Protein AF-A0A373MNQ9-F1 (afdb_monomer_lite)

Structure (mmCIF, N/CA/C/O backbone):
data_AF-A0A373MNQ9-F1
#
_entry.id   AF-A0A373MNQ9-F1
#
loop_
_atom_site.group_PDB
_atom_site.id
_atom_site.type_symbol
_atom_site.label_atom_id
_atom_site.label_alt_id
_atom_site.label_comp_id
_atom_site.label_asym_id
_atom_site.label_entity_id
_atom_site.label_seq_id
_atom_site.pdbx_PDB_ins_code
_atom_site.Cartn_x
_atom_site.Cartn_y
_atom_site.Cartn_z
_atom_site.occupancy
_atom_site.B_iso_or_equiv
_atom_site.auth_seq_id
_atom_site.auth_comp_id
_atom_site.auth_asym_id
_atom_site.auth_atom_id
_atom_site.pdbx_PDB_model_num
ATOM 1 N N . MET A 1 1 ? -27.298 9.504 14.515 1.00 51.00 1 MET A N 1
ATOM 2 C CA . MET A 1 1 ? -26.199 9.527 15.508 1.00 51.00 1 MET A CA 1
ATOM 3 C C . MET A 1 1 ? -25.068 8.673 14.962 1.00 51.00 1 MET A C 1
ATOM 5 O O . MET A 1 1 ? -25.310 7.504 14.708 1.00 51.00 1 MET A O 1
ATOM 9 N N . ASP A 1 2 ? -23.882 9.244 14.756 1.00 81.75 2 ASP A N 1
ATOM 10 C CA . ASP A 1 2 ? -22.702 8.537 14.234 1.00 81.75 2 ASP A CA 1
ATOM 11 C C . ASP A 1 2 ? -22.192 7.484 15.227 1.00 81.75 2 ASP A C 1
ATOM 13 O O . ASP A 1 2 ? -21.504 7.803 16.202 1.00 81.75 2 ASP A O 1
ATOM 17 N N . ILE A 1 3 ? -22.529 6.222 14.988 1.00 83.62 3 ILE A N 1
ATOM 18 C CA . ILE A 1 3 ? -22.024 5.090 15.775 1.00 83.62 3 ILE A CA 1
ATOM 19 C C . ILE A 1 3 ? -20.502 4.984 15.628 1.00 83.62 3 ILE A C 1
ATOM 21 O O . ILE A 1 3 ? -19.804 4.763 16.614 1.00 83.62 3 ILE A O 1
ATOM 25 N N . GLU A 1 4 ? -19.975 5.287 14.443 1.00 82.31 4 GLU A N 1
ATOM 26 C CA . GLU A 1 4 ? -18.537 5.355 14.172 1.00 82.31 4 GLU A CA 1
ATOM 27 C C . GLU A 1 4 ? -17.818 6.368 15.070 1.00 82.31 4 GLU A C 1
ATOM 29 O O . GLU A 1 4 ? -16.789 6.050 15.664 1.00 82.31 4 GLU A O 1
ATOM 34 N N . LYS A 1 5 ? -18.385 7.570 15.258 1.00 85.06 5 LYS A N 1
ATOM 35 C CA . LYS A 1 5 ? -17.814 8.582 16.166 1.00 85.06 5 LYS A CA 1
ATOM 36 C C . LYS A 1 5 ? -17.811 8.103 17.618 1.00 85.06 5 LYS A C 1
ATOM 38 O O . LYS A 1 5 ? -16.864 8.395 18.347 1.00 85.06 5 LYS A O 1
ATOM 43 N N . LYS A 1 6 ? -18.838 7.358 18.046 1.00 87.75 6 LYS A N 1
ATOM 44 C CA . LYS A 1 6 ? -18.880 6.762 19.393 1.00 87.75 6 LYS A CA 1
ATOM 45 C C . LYS A 1 6 ? -17.797 5.699 19.570 1.00 87.75 6 LYS A C 1
ATOM 47 O O . LYS A 1 6 ? -17.114 5.723 20.588 1.00 87.75 6 LYS A O 1
ATOM 52 N N . ILE A 1 7 ? -17.610 4.821 18.584 1.00 87.88 7 ILE A N 1
ATOM 53 C CA . ILE A 1 7 ? -16.566 3.788 18.622 1.00 87.88 7 ILE A CA 1
ATOM 54 C C . ILE A 1 7 ? -15.176 4.439 18.641 1.00 87.88 7 ILE A C 1
ATOM 56 O O . ILE A 1 7 ? -14.379 4.099 19.508 1.00 87.88 7 ILE A O 1
ATOM 60 N N . ARG A 1 8 ? -14.908 5.448 17.794 1.00 86.25 8 ARG A N 1
ATOM 61 C CA . ARG A 1 8 ? -13.636 6.203 17.819 1.00 86.25 8 ARG A CA 1
ATOM 62 C C . ARG A 1 8 ? -13.361 6.834 19.184 1.00 86.25 8 ARG A C 1
ATOM 64 O O . ARG A 1 8 ? -12.241 6.767 19.676 1.00 86.25 8 ARG A O 1
ATOM 71 N N . LYS A 1 9 ? -14.383 7.416 19.819 1.00 89.38 9 LYS A N 1
ATOM 72 C CA . LYS A 1 9 ? -14.246 8.018 21.152 1.00 89.38 9 LYS A CA 1
ATOM 73 C C . LYS A 1 9 ? -13.926 6.976 22.231 1.00 89.38 9 LYS A C 1
ATOM 75 O O . LYS A 1 9 ? -13.127 7.259 23.114 1.00 89.38 9 LYS A O 1
ATOM 80 N N . LEU A 1 10 ? -14.538 5.791 22.163 1.00 90.19 10 LEU A N 1
ATOM 81 C CA . LEU A 1 10 ? -14.260 4.695 23.098 1.00 90.19 10 LEU A CA 1
ATOM 82 C C . LEU A 1 10 ? -12.860 4.106 22.894 1.00 90.19 10 LEU A C 1
ATOM 84 O O . LEU A 1 10 ? -12.193 3.807 23.878 1.00 90.19 10 LEU A O 1
ATOM 88 N N . LEU A 1 11 ? -12.398 3.995 21.646 1.00 88.38 11 LEU 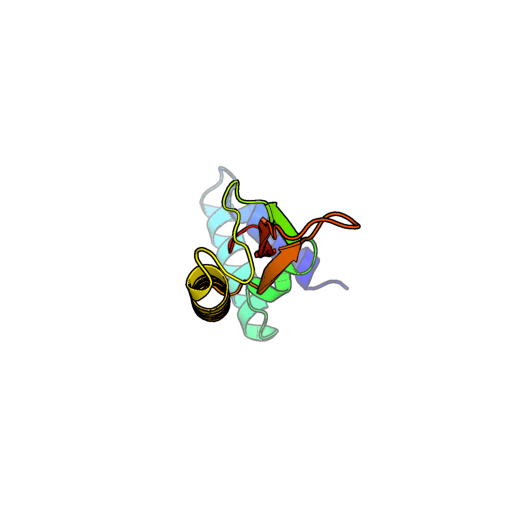A N 1
ATOM 89 C CA . LEU A 1 11 ? -11.028 3.578 21.343 1.00 88.38 11 LEU A CA 1
ATOM 90 C C . LEU A 1 11 ? -10.002 4.582 21.884 1.00 88.38 11 LEU A C 1
ATOM 92 O O . LEU A 1 11 ? -9.078 4.177 22.577 1.00 88.38 11 LEU A O 1
ATOM 96 N N . ALA A 1 12 ? -10.214 5.887 21.697 1.00 88.06 12 ALA A N 1
ATOM 97 C CA . ALA A 1 12 ? -9.336 6.907 22.282 1.00 88.06 12 ALA A CA 1
ATOM 98 C C . ALA A 1 12 ? -9.314 6.867 23.824 1.00 88.06 12 ALA A C 1
ATOM 100 O O . ALA A 1 12 ? -8.280 7.094 24.442 1.00 88.06 12 ALA A O 1
ATOM 101 N N . LEU A 1 13 ? -10.447 6.550 24.465 1.00 90.94 13 LEU A N 1
ATOM 102 C CA . LEU A 1 13 ? -10.516 6.408 25.924 1.00 90.94 13 LEU A CA 1
ATOM 103 C C . LEU A 1 13 ? -9.804 5.139 26.429 1.00 90.94 13 LEU A C 1
ATOM 105 O O . LEU A 1 13 ? -9.350 5.103 27.571 1.00 90.94 13 LEU A O 1
ATOM 109 N N . SER A 1 14 ? -9.669 4.116 25.581 1.00 88.00 14 SER A N 1
ATOM 110 C CA . SER A 1 14 ? -8.945 2.888 25.927 1.00 88.00 14 SER A CA 1
ATOM 111 C C . SER A 1 14 ? -7.429 3.066 26.074 1.00 88.00 14 SER A C 1
ATOM 113 O O . SER A 1 14 ? -6.784 2.220 26.678 1.00 88.00 14 SER A O 1
ATOM 115 N N . GLU A 1 15 ? -6.867 4.178 25.597 1.00 86.69 15 GLU A N 1
ATOM 116 C CA . GLU A 1 15 ? -5.447 4.532 25.767 1.00 86.69 15 GLU A CA 1
ATOM 117 C C . GLU A 1 15 ? -5.198 5.407 27.010 1.00 86.69 15 GLU A C 1
ATOM 119 O O . GLU A 1 15 ? -4.090 5.892 27.238 1.00 86.69 15 GLU A O 1
ATOM 124 N N . SER A 1 16 ? -6.235 5.649 27.818 1.00 85.69 16 SER A N 1
ATOM 125 C CA . SER A 1 16 ? -6.122 6.462 29.028 1.00 85.69 16 SER A CA 1
ATOM 126 C C . SER A 1 16 ? -5.335 5.736 30.138 1.00 85.69 16 SER A C 1
ATOM 128 O O . SER A 1 16 ? -5.355 4.509 30.218 1.00 85.69 16 SER A O 1
ATOM 130 N N . PRO A 1 17 ? -4.659 6.472 31.041 1.00 87.06 17 PRO A N 1
ATOM 131 C CA . PRO A 1 17 ? -3.822 5.894 32.101 1.00 87.06 17 PRO A CA 1
ATOM 132 C C . PRO A 1 17 ? -4.609 5.166 33.207 1.00 87.06 17 PRO A C 1
ATOM 134 O O . PRO A 1 17 ? -4.009 4.622 34.130 1.00 87.06 17 PRO A O 1
ATOM 137 N N . ASN A 1 18 ? -5.943 5.181 33.153 1.00 91.44 18 ASN A N 1
ATOM 138 C CA . ASN A 1 18 ? -6.808 4.510 34.115 1.00 91.44 18 ASN A CA 1
ATOM 139 C C . ASN A 1 18 ? -7.198 3.123 33.587 1.00 91.44 18 ASN A C 1
ATOM 141 O O . ASN A 1 18 ? -8.104 3.005 32.766 1.00 91.44 18 ASN A O 1
ATOM 145 N N . GLU A 1 19 ? -6.542 2.071 34.081 1.00 88.75 19 GLU A N 1
ATOM 146 C CA . GLU A 1 19 ? -6.697 0.695 33.583 1.00 88.75 19 GLU A CA 1
ATOM 147 C C . GLU A 1 19 ? -8.155 0.205 33.566 1.00 88.75 19 GLU A C 1
ATOM 149 O O . GLU A 1 19 ? -8.604 -0.389 32.583 1.00 88.75 19 GLU A O 1
ATOM 154 N N . PHE A 1 20 ? -8.925 0.493 34.621 1.00 89.25 20 PHE A N 1
ATOM 155 C CA . PHE A 1 20 ? -10.320 0.053 34.733 1.00 89.25 20 PHE A CA 1
ATOM 156 C C . PHE A 1 20 ? -11.222 0.715 33.690 1.00 89.25 20 PHE A C 1
ATOM 158 O O . PHE A 1 20 ? -12.076 0.069 33.079 1.00 89.25 20 PHE A O 1
ATOM 165 N N . GLU A 1 21 ? -11.030 2.013 33.475 1.00 88.06 21 GLU A N 1
ATOM 166 C CA . GLU A 1 21 ? -11.790 2.786 32.497 1.00 88.06 21 GLU A CA 1
ATOM 167 C C . GLU A 1 21 ? -11.373 2.428 31.071 1.00 88.06 21 GLU A C 1
ATOM 169 O O . GLU A 1 21 ? -12.231 2.220 30.210 1.00 88.06 21 GLU A O 1
ATOM 174 N N . ALA A 1 22 ? -10.070 2.257 30.846 1.00 92.31 22 ALA A N 1
ATOM 175 C CA . ALA A 1 22 ? -9.507 1.837 29.577 1.00 92.31 22 ALA A CA 1
ATOM 176 C C . ALA A 1 22 ? -10.051 0.468 29.134 1.00 92.31 22 ALA A C 1
ATOM 178 O O . ALA A 1 22 ? -10.531 0.313 28.006 1.00 92.31 22 ALA A O 1
ATOM 179 N N . GLN A 1 23 ? -10.061 -0.516 30.040 1.00 91.44 23 GLN A N 1
ATOM 180 C CA . GLN A 1 23 ? -10.567 -1.859 29.763 1.00 91.44 23 GLN A CA 1
ATOM 181 C C . GLN A 1 23 ? -12.081 -1.863 29.504 1.00 91.44 23 GLN A C 1
ATOM 183 O O . GLN A 1 23 ? -12.552 -2.520 28.568 1.00 91.44 23 GLN A O 1
ATOM 188 N N . ALA A 1 24 ? -12.853 -1.104 30.290 1.00 92.88 24 ALA A N 1
ATOM 189 C CA . ALA A 1 24 ? -14.295 -0.976 30.099 1.00 92.88 24 ALA A CA 1
ATOM 190 C C . ALA A 1 24 ? -14.640 -0.305 28.758 1.00 92.88 24 ALA A C 1
ATOM 192 O O . ALA A 1 24 ? -15.547 -0.753 28.047 1.00 92.88 24 ALA A O 1
ATOM 193 N N . ALA A 1 25 ? -13.897 0.740 28.381 1.00 92.75 25 ALA A N 1
ATOM 194 C CA . ALA A 1 25 ? -14.059 1.430 27.107 1.00 92.75 25 ALA A CA 1
ATOM 195 C C . ALA A 1 25 ? -13.753 0.506 25.919 1.00 92.75 25 ALA A C 1
ATOM 197 O O . ALA A 1 25 ? -14.545 0.432 24.974 1.00 92.75 25 ALA A O 1
ATOM 198 N N . LEU A 1 26 ? -12.661 -0.259 26.002 1.00 91.88 26 LEU A N 1
ATOM 199 C CA . LEU A 1 26 ? -12.240 -1.215 24.978 1.00 91.88 26 LEU A CA 1
ATOM 200 C C . LEU A 1 26 ? -13.265 -2.341 24.774 1.00 91.88 26 LEU A C 1
ATOM 202 O O . LEU A 1 26 ? -13.622 -2.664 23.638 1.00 91.88 26 LEU A O 1
ATOM 206 N N . LEU A 1 27 ? -13.785 -2.917 25.863 1.00 93.94 27 LEU A N 1
ATOM 207 C CA . LEU A 1 27 ? -14.810 -3.962 25.795 1.00 93.94 27 LEU A CA 1
ATOM 208 C C . LEU A 1 27 ? -16.082 -3.445 25.113 1.00 93.94 27 LEU A C 1
ATOM 210 O O . LEU A 1 27 ? -16.632 -4.102 24.227 1.00 93.94 27 LEU A O 1
ATOM 214 N N . LYS A 1 28 ? -16.517 -2.238 25.484 1.00 92.50 28 LYS A N 1
ATOM 215 C CA . LYS A 1 28 ? -17.710 -1.608 24.917 1.00 92.50 28 LYS A CA 1
ATOM 216 C C . LYS A 1 28 ? -17.533 -1.245 23.444 1.00 92.50 28 LYS A C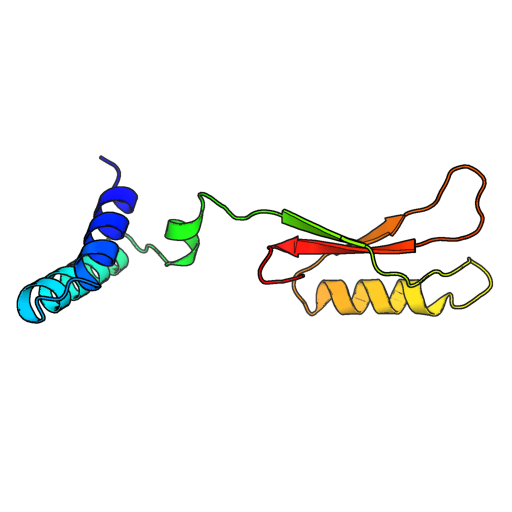 1
ATOM 218 O O . LYS A 1 28 ? -18.467 -1.406 22.661 1.00 92.50 28 LYS A O 1
ATOM 223 N N . ALA A 1 29 ? -16.340 -0.798 23.047 1.00 91.00 29 ALA A N 1
ATOM 224 C CA . ALA A 1 29 ? -16.013 -0.560 21.645 1.00 91.00 29 ALA A CA 1
ATOM 225 C C . ALA A 1 29 ? -16.138 -1.853 20.824 1.00 91.00 29 ALA A C 1
ATOM 227 O O . ALA A 1 29 ? -16.792 -1.848 19.784 1.00 91.00 29 ALA A O 1
ATOM 228 N N . ARG A 1 30 ? -15.585 -2.972 21.316 1.00 89.88 30 ARG A N 1
ATOM 229 C CA . ARG A 1 30 ? -15.670 -4.283 20.647 1.00 89.88 30 ARG A CA 1
ATOM 230 C C . ARG A 1 30 ? -17.099 -4.807 20.539 1.00 89.88 30 ARG A C 1
ATOM 232 O O . ARG A 1 30 ? -17.473 -5.306 19.482 1.00 89.88 30 ARG A O 1
ATOM 239 N N . GLN A 1 31 ? -17.903 -4.659 21.593 1.00 92.44 31 GLN A N 1
ATOM 240 C CA . GLN A 1 31 ? -19.327 -5.015 21.558 1.00 92.44 31 GLN A CA 1
ATOM 241 C C . GLN A 1 31 ? -20.065 -4.249 20.455 1.00 92.44 31 GLN A C 1
ATOM 243 O O . GLN A 1 31 ? -20.717 -4.860 19.613 1.00 92.44 31 GLN A O 1
ATOM 248 N N . LEU A 1 32 ? -19.884 -2.926 20.393 1.00 90.19 32 LEU A N 1
ATOM 249 C CA . LEU A 1 32 ? -20.500 -2.097 19.355 1.00 90.19 32 LEU A CA 1
ATOM 250 C C . LEU A 1 32 ? -19.986 -2.444 17.949 1.00 90.19 32 LEU A C 1
ATOM 252 O O . LEU A 1 32 ? -20.765 -2.460 17.001 1.00 90.19 32 LEU A O 1
ATOM 256 N N . MET A 1 33 ? -18.701 -2.763 17.785 1.00 88.12 33 MET A N 1
ATOM 257 C CA . MET A 1 33 ? -18.183 -3.231 16.493 1.00 88.12 33 MET A CA 1
ATOM 258 C C . MET A 1 33 ? -18.868 -4.528 16.036 1.00 88.12 33 MET A C 1
ATOM 260 O O . MET A 1 33 ? -19.238 -4.641 14.867 1.00 88.12 33 MET A O 1
ATOM 264 N N . ALA A 1 34 ? -19.092 -5.475 16.954 1.00 89.19 34 ALA A N 1
ATOM 265 C CA . ALA A 1 34 ? -19.756 -6.744 16.660 1.00 89.19 34 ALA A CA 1
ATOM 266 C C . ALA A 1 34 ? -21.250 -6.572 16.334 1.00 89.19 34 ALA A C 1
ATOM 268 O O . ALA A 1 34 ? -21.720 -7.108 15.330 1.00 89.19 34 ALA A O 1
ATOM 269 N N . GLU A 1 35 ? -21.983 -5.788 17.132 1.00 90.31 35 GLU A N 1
ATOM 270 C CA . GLU A 1 35 ? -23.415 -5.513 16.926 1.00 90.31 35 GLU A CA 1
ATOM 271 C C . GLU A 1 35 ? -23.687 -4.877 15.558 1.00 90.31 35 GLU A C 1
ATOM 273 O O . GLU A 1 35 ? -24.604 -5.284 14.843 1.00 90.31 35 GLU A O 1
ATOM 278 N N . TYR A 1 36 ? -22.858 -3.907 15.167 1.00 86.50 36 TYR A N 1
ATOM 279 C CA . TYR A 1 36 ? -23.033 -3.154 13.925 1.00 86.50 36 TYR A CA 1
ATOM 280 C C . TYR A 1 36 ? -22.244 -3.726 12.738 1.00 86.50 36 TYR A C 1
ATOM 282 O O . TYR A 1 36 ? -22.260 -3.131 11.660 1.00 86.50 36 TYR A O 1
ATOM 290 N N . LYS A 1 37 ? -21.578 -4.881 12.903 1.00 83.62 37 LYS A N 1
ATOM 291 C CA . LYS A 1 37 ? -20.732 -5.525 11.876 1.00 83.62 37 LYS A CA 1
ATOM 292 C C . LYS A 1 37 ? -19.734 -4.540 11.246 1.00 83.62 37 LYS A C 1
ATOM 294 O O . LYS A 1 37 ? -19.541 -4.509 10.026 1.00 83.62 37 LYS A O 1
ATOM 299 N N . LEU A 1 38 ? -19.142 -3.695 12.086 1.00 80.19 38 LEU A N 1
ATOM 300 C CA . LEU A 1 38 ? -18.153 -2.701 11.687 1.00 80.19 38 LEU A CA 1
ATOM 301 C C . LEU A 1 38 ? -16.757 -3.302 11.822 1.00 80.19 38 LEU A C 1
ATOM 303 O O . LEU A 1 38 ? -16.386 -3.822 12.871 1.00 80.19 38 LEU A O 1
ATOM 307 N N . THR A 1 39 ? -15.984 -3.213 10.746 1.00 73.19 39 THR A N 1
ATOM 308 C CA . THR A 1 39 ? -14.565 -3.577 10.727 1.00 73.19 39 THR A CA 1
ATOM 309 C C . THR A 1 39 ? -13.730 -2.317 10.936 1.00 73.19 39 THR A C 1
ATOM 311 O O . THR A 1 39 ? -14.134 -1.239 10.497 1.00 73.19 39 THR A O 1
ATOM 314 N N . GLU A 1 40 ? -12.548 -2.441 11.541 1.00 67.44 40 GLU A N 1
ATOM 315 C CA . GLU A 1 40 ? -11.599 -1.329 11.731 1.00 67.44 40 GLU A CA 1
ATOM 316 C C . GLU A 1 40 ? -11.330 -0.562 10.421 1.00 67.44 40 GLU A C 1
ATOM 318 O O . GLU A 1 40 ? -11.296 0.668 10.409 1.00 67.44 40 GLU A O 1
ATOM 323 N N . ALA A 1 41 ? -11.297 -1.276 9.289 1.00 62.84 41 ALA A N 1
ATOM 324 C CA . ALA A 1 41 ? -11.166 -0.705 7.948 1.00 62.84 41 ALA A CA 1
ATOM 325 C C . ALA A 1 41 ? -12.263 0.315 7.576 1.00 62.84 41 ALA A C 1
ATOM 327 O O . ALA A 1 41 ? -11.977 1.275 6.861 1.00 62.84 41 ALA A O 1
ATOM 328 N N . LYS A 1 42 ? -13.499 0.131 8.064 1.00 63.69 42 LYS A N 1
ATOM 329 C CA . LYS A 1 42 ? -14.607 1.085 7.868 1.00 63.69 42 LYS A CA 1
ATOM 330 C C . LYS A 1 42 ? -14.470 2.294 8.787 1.00 63.69 42 LYS A C 1
ATOM 332 O O . LYS A 1 42 ? -14.762 3.417 8.398 1.00 63.69 42 LYS A O 1
ATOM 337 N N . LEU A 1 43 ? -13.942 2.093 9.997 1.00 62.56 43 LEU A N 1
ATOM 338 C CA . LEU A 1 43 ? -13.673 3.192 10.925 1.00 62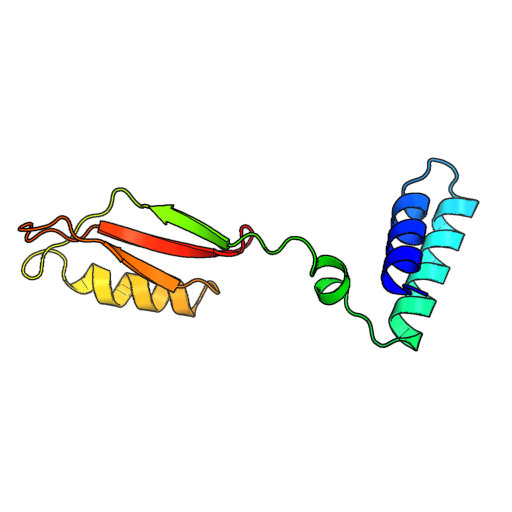.56 43 LEU A CA 1
ATOM 339 C C . LEU A 1 43 ? -12.618 4.170 10.378 1.00 62.56 43 LEU A C 1
ATOM 341 O O . LEU A 1 43 ? -12.676 5.358 10.707 1.00 62.56 43 LEU A O 1
ATOM 345 N N . HIS A 1 44 ? -11.704 3.679 9.536 1.00 60.09 44 HIS A N 1
ATOM 346 C CA . HIS A 1 44 ? -10.643 4.433 8.862 1.00 60.09 44 HIS A CA 1
ATOM 347 C C . HIS A 1 44 ? -11.045 5.076 7.518 1.00 60.09 44 HIS A C 1
ATOM 349 O O . HIS A 1 44 ? -10.201 5.697 6.870 1.00 60.09 44 HIS A O 1
ATOM 355 N N . GLU A 1 45 ? -12.319 5.022 7.105 1.00 54.62 45 GLU A N 1
ATOM 356 C CA . GLU A 1 45 ? -12.786 5.562 5.809 1.00 54.62 45 GLU A CA 1
ATOM 357 C C . GLU A 1 45 ? -12.527 7.068 5.595 1.00 54.62 45 GLU A C 1
ATOM 359 O O . GLU A 1 45 ? -12.623 7.560 4.475 1.00 54.62 45 GLU A O 1
ATOM 364 N N . GLY A 1 46 ? -12.128 7.811 6.631 1.00 53.84 46 GLY A N 1
ATOM 365 C CA . GLY A 1 46 ? -11.871 9.248 6.535 1.00 53.84 46 GLY A CA 1
ATOM 366 C C . GLY A 1 46 ? -10.526 9.672 5.930 1.00 53.84 46 GLY A C 1
ATOM 367 O O . GLY A 1 46 ? -10.360 10.864 5.690 1.00 53.84 46 GLY A O 1
ATOM 368 N N . ASN A 1 47 ? -9.544 8.782 5.728 1.00 54.81 47 ASN A N 1
ATOM 369 C CA . ASN A 1 47 ? -8.202 9.230 5.312 1.00 54.81 47 ASN A CA 1
ATOM 370 C C . ASN A 1 47 ? -7.378 8.181 4.550 1.00 54.81 47 ASN A C 1
ATOM 372 O O . ASN A 1 47 ? -6.170 8.071 4.747 1.00 54.81 47 ASN A O 1
ATOM 376 N N . LYS A 1 48 ? -8.004 7.417 3.650 1.00 62.47 48 LYS A N 1
ATOM 377 C CA . LYS A 1 48 ? -7.259 6.618 2.666 1.00 62.47 48 LYS A CA 1
ATOM 378 C C . LYS A 1 48 ? -6.594 7.555 1.655 1.00 62.47 48 LYS A C 1
ATOM 380 O O . LYS A 1 48 ? -7.120 7.801 0.572 1.00 62.47 48 LYS A O 1
ATOM 385 N N . LYS A 1 49 ? -5.473 8.159 2.055 1.00 69.19 49 LYS A N 1
ATOM 386 C CA . LYS A 1 49 ? -4.677 9.029 1.196 1.00 69.19 49 LYS A CA 1
ATOM 387 C C . LYS A 1 49 ? -3.982 8.157 0.166 1.00 69.19 49 LYS A C 1
ATOM 389 O O . LYS A 1 49 ? -3.158 7.312 0.503 1.00 69.19 49 LYS A O 1
ATOM 394 N N . VAL A 1 50 ? -4.346 8.370 -1.090 1.00 78.06 50 VAL A N 1
ATOM 395 C CA . VAL A 1 50 ? -3.636 7.777 -2.215 1.00 78.06 50 VAL A CA 1
ATOM 396 C C . VAL A 1 50 ? -2.336 8.550 -2.400 1.00 78.06 50 VAL A C 1
ATOM 398 O O . VAL A 1 50 ? -2.353 9.778 -2.524 1.00 78.06 50 VAL A O 1
ATOM 401 N N . LYS A 1 51 ? -1.214 7.837 -2.403 1.00 83.56 51 LYS A N 1
ATOM 402 C CA . LYS A 1 51 ? 0.119 8.391 -2.615 1.00 83.56 51 LYS A CA 1
ATOM 403 C C . LYS A 1 51 ? 0.664 7.904 -3.950 1.00 83.56 51 LYS A C 1
ATOM 405 O O . LYS A 1 51 ? 0.507 6.744 -4.319 1.00 83.56 51 LYS A O 1
ATOM 410 N N . THR A 1 52 ? 1.324 8.812 -4.658 1.00 84.88 52 THR A N 1
ATOM 411 C CA . THR A 1 52 ? 2.069 8.509 -5.881 1.00 84.88 52 THR A CA 1
ATOM 412 C C . THR A 1 52 ? 3.553 8.553 -5.557 1.00 84.88 52 THR A C 1
ATOM 414 O O . THR A 1 52 ? 4.075 9.620 -5.226 1.00 84.88 52 THR A O 1
ATOM 417 N N . ILE A 1 53 ? 4.247 7.425 -5.684 1.00 85.56 53 ILE A N 1
ATOM 418 C CA . ILE A 1 53 ? 5.705 7.364 -5.583 1.00 85.56 53 ILE A CA 1
ATOM 419 C C . ILE A 1 53 ? 6.292 7.270 -6.985 1.00 85.56 53 ILE A C 1
ATOM 421 O O . ILE A 1 53 ? 5.961 6.378 -7.764 1.00 85.56 53 ILE A O 1
ATOM 425 N N . LYS A 1 54 ? 7.183 8.209 -7.309 1.00 85.31 54 LYS A N 1
ATOM 426 C CA . LYS A 1 54 ? 7.955 8.188 -8.552 1.00 85.31 54 LYS A CA 1
ATOM 427 C C . LYS A 1 54 ? 9.302 7.545 -8.278 1.00 85.31 54 LYS A C 1
ATOM 429 O O . LYS A 1 54 ? 10.050 8.023 -7.427 1.00 85.31 54 LYS A O 1
ATOM 434 N N . THR A 1 55 ? 9.618 6.480 -8.999 1.00 83.94 55 THR A N 1
ATOM 435 C CA . THR A 1 55 ? 10.923 5.832 -8.904 1.00 83.94 55 THR A CA 1
ATOM 436 C C . THR A 1 55 ? 11.914 6.521 -9.848 1.00 83.94 55 THR A C 1
ATOM 438 O O . THR A 1 55 ? 11.538 7.084 -10.874 1.00 83.94 55 THR A O 1
ATOM 441 N N . SER A 1 56 ? 13.210 6.457 -9.538 1.00 85.19 56 SER A N 1
ATOM 442 C CA . SER A 1 56 ? 14.290 6.920 -10.427 1.00 85.19 56 SER A CA 1
ATOM 443 C C . SER A 1 56 ? 14.547 5.985 -11.620 1.00 85.19 56 SER A C 1
ATOM 445 O O . SER A 1 56 ? 15.415 6.254 -12.452 1.00 85.19 56 SER A O 1
ATOM 447 N N . ILE A 1 57 ? 13.801 4.880 -11.715 1.00 85.81 57 ILE A N 1
ATOM 448 C CA . ILE A 1 57 ? 13.933 3.885 -12.777 1.00 85.81 57 ILE A CA 1
ATOM 449 C C . ILE A 1 57 ? 13.296 4.422 -14.056 1.00 85.81 57 ILE A C 1
ATOM 451 O O . ILE A 1 57 ? 12.131 4.829 -14.080 1.00 85.81 57 ILE A O 1
ATOM 455 N N . SER A 1 58 ? 14.065 4.360 -15.141 1.00 86.19 58 SER A N 1
ATOM 456 C CA . SER A 1 58 ? 13.600 4.716 -16.473 1.00 86.19 58 SER A CA 1
ATOM 457 C C . SER A 1 58 ? 13.808 3.579 -17.470 1.00 86.19 58 SER A C 1
ATOM 459 O O . SER A 1 58 ? 14.744 2.786 -17.359 1.00 86.19 58 SER A O 1
ATOM 461 N N . CYS A 1 59 ? 12.914 3.484 -18.450 1.00 85.06 59 CYS A N 1
ATOM 462 C CA . CYS A 1 59 ? 12.986 2.502 -19.527 1.00 85.06 59 CYS A CA 1
ATOM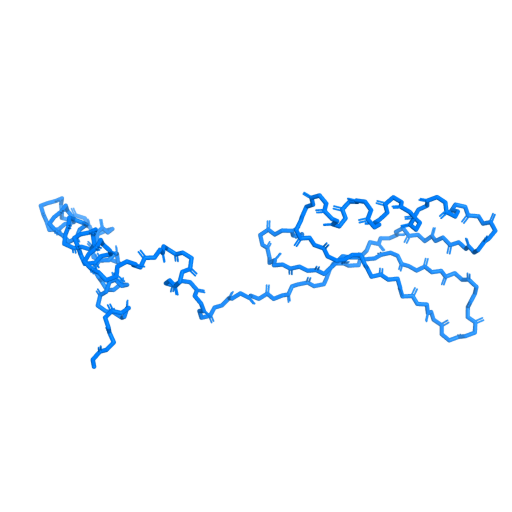 463 C C . CYS A 1 59 ? 12.614 3.137 -20.869 1.00 85.06 59 CYS A C 1
ATOM 465 O O . CYS A 1 59 ? 11.989 4.195 -20.934 1.00 85.06 59 CYS A O 1
ATOM 467 N N . THR A 1 60 ? 13.003 2.502 -21.969 1.00 85.56 60 THR A N 1
ATOM 468 C CA . THR A 1 60 ? 12.552 2.885 -23.312 1.00 85.56 60 THR A CA 1
ATOM 469 C C . THR A 1 60 ? 11.865 1.691 -23.965 1.00 85.56 60 THR A C 1
ATOM 471 O O . THR A 1 60 ? 11.957 0.563 -23.490 1.00 85.56 60 THR A O 1
ATOM 474 N N . LYS A 1 61 ? 11.198 1.899 -25.104 1.00 79.75 61 LYS A N 1
ATOM 475 C CA . LYS A 1 61 ? 10.614 0.776 -25.861 1.00 79.75 61 LYS A CA 1
ATOM 476 C C . LYS A 1 61 ? 11.654 -0.246 -26.342 1.00 79.75 61 LYS A C 1
ATOM 478 O O . LYS A 1 61 ? 11.281 -1.369 -26.648 1.00 79.75 61 LYS A O 1
ATOM 483 N N . GLN A 1 62 ? 12.924 0.150 -26.447 1.00 80.75 62 GLN A N 1
ATOM 484 C CA . GLN A 1 62 ? 14.010 -0.710 -26.928 1.00 80.75 62 GLN A CA 1
ATOM 485 C C . GLN A 1 62 ? 14.924 -1.208 -25.803 1.00 80.75 62 GLN A C 1
ATOM 487 O O . GLN A 1 62 ? 15.575 -2.234 -25.956 1.00 80.75 62 GLN A O 1
ATOM 492 N N . THR A 1 63 ? 14.977 -0.506 -24.671 1.00 80.69 63 THR A N 1
ATOM 493 C CA . THR A 1 63 ? 15.887 -0.801 -23.562 1.00 80.69 63 THR A CA 1
ATOM 494 C C . THR A 1 63 ? 15.087 -1.052 -22.298 1.00 80.69 63 THR A C 1
ATOM 496 O O . THR A 1 63 ? 14.281 -0.215 -21.893 1.00 80.69 63 THR A O 1
ATOM 499 N N . ASN A 1 64 ? 15.356 -2.184 -21.646 1.00 83.75 64 ASN A N 1
ATOM 500 C CA . ASN A 1 64 ? 14.699 -2.589 -20.405 1.00 83.75 64 ASN A CA 1
ATOM 501 C C . ASN A 1 64 ? 13.166 -2.661 -20.514 1.00 83.75 64 ASN A C 1
ATOM 503 O O . ASN A 1 64 ? 12.450 -2.287 -19.591 1.00 83.75 64 ASN A O 1
ATOM 507 N N . PHE A 1 65 ? 12.657 -3.168 -21.642 1.00 85.50 65 PHE A N 1
ATOM 508 C CA . PHE A 1 65 ? 11.219 -3.349 -21.866 1.00 85.50 65 PHE A CA 1
ATOM 509 C C . PHE A 1 65 ? 10.550 -4.216 -20.783 1.00 85.50 65 PHE A C 1
ATOM 511 O O . PHE A 1 65 ? 9.416 -3.947 -20.397 1.00 85.50 65 PHE A O 1
ATOM 518 N N . TRP A 1 66 ? 11.280 -5.194 -20.230 1.00 89.44 66 TRP A N 1
ATOM 519 C CA . TRP A 1 66 ? 10.824 -6.057 -19.132 1.00 89.44 66 TRP A CA 1
ATOM 520 C C . TRP A 1 66 ? 10.380 -5.282 -17.883 1.00 89.44 66 TRP A C 1
ATOM 522 O O . TRP A 1 66 ? 9.574 -5.793 -17.110 1.00 89.44 66 TRP A O 1
ATOM 532 N N . ILE A 1 67 ? 10.853 -4.044 -17.699 1.00 90.69 67 ILE A N 1
ATOM 533 C CA . ILE A 1 67 ? 10.475 -3.188 -16.570 1.00 90.69 67 ILE A CA 1
ATOM 534 C C . ILE A 1 67 ? 8.978 -2.858 -16.601 1.00 90.69 67 ILE A C 1
ATOM 536 O O . ILE A 1 67 ? 8.364 -2.787 -15.539 1.00 90.69 67 ILE A O 1
ATOM 540 N N . PHE A 1 68 ? 8.363 -2.723 -17.783 1.00 87.44 68 PHE A N 1
ATOM 541 C CA . PHE A 1 68 ? 6.912 -2.539 -17.886 1.00 87.44 68 PHE A CA 1
ATOM 542 C C . PHE A 1 68 ? 6.176 -3.721 -17.266 1.00 87.44 68 PHE A C 1
ATOM 544 O O . PHE A 1 68 ? 5.414 -3.544 -16.319 1.00 87.44 68 PHE A O 1
ATOM 551 N N . THR A 1 69 ? 6.466 -4.927 -17.754 1.00 90.62 69 THR A N 1
ATOM 552 C CA . THR A 1 69 ? 5.835 -6.158 -17.276 1.00 90.62 69 THR A CA 1
ATOM 553 C C . THR A 1 69 ? 6.094 -6.374 -15.790 1.00 90.62 69 THR A C 1
ATOM 555 O O . THR A 1 69 ? 5.159 -6.661 -15.051 1.00 90.62 69 THR A O 1
ATOM 558 N N . LEU A 1 70 ? 7.330 -6.170 -15.327 1.00 92.19 70 LEU A N 1
ATOM 559 C CA . LEU A 1 70 ? 7.655 -6.321 -13.912 1.00 92.19 70 LEU A CA 1
ATOM 560 C C . LEU A 1 70 ? 6.887 -5.323 -13.042 1.00 92.19 70 LEU A C 1
ATOM 562 O O . LEU A 1 70 ? 6.345 -5.714 -12.016 1.00 92.19 70 LEU A O 1
ATOM 566 N N . SER A 1 71 ? 6.820 -4.050 -13.443 1.00 91.06 71 SER A N 1
ATOM 567 C CA . SER A 1 71 ? 6.099 -3.039 -12.665 1.00 91.06 71 SER A CA 1
ATOM 568 C C . SER A 1 71 ? 4.619 -3.390 -12.517 1.00 91.06 71 SER A C 1
ATOM 570 O O . SER A 1 71 ? 4.080 -3.271 -11.423 1.00 91.06 71 SER A O 1
ATOM 572 N N . THR A 1 72 ? 3.983 -3.907 -13.574 1.00 89.94 72 THR A N 1
ATOM 573 C CA . THR A 1 72 ? 2.595 -4.377 -13.517 1.00 89.94 72 THR A CA 1
ATOM 574 C C . THR A 1 72 ? 2.435 -5.532 -12.533 1.00 89.94 72 THR A C 1
ATOM 576 O O . THR A 1 72 ? 1.568 -5.462 -11.668 1.00 89.94 72 THR A O 1
ATOM 579 N N . VAL A 1 73 ? 3.313 -6.540 -12.596 1.00 93.69 73 VAL A N 1
ATOM 580 C CA . VAL A 1 73 ? 3.278 -7.690 -11.676 1.00 93.69 73 VAL A CA 1
ATOM 581 C C . VAL A 1 73 ? 3.487 -7.250 -10.226 1.00 93.69 73 VAL A C 1
ATOM 583 O O . VAL A 1 73 ? 2.796 -7.733 -9.335 1.00 93.69 73 VAL A O 1
ATOM 586 N N . ILE A 1 74 ? 4.410 -6.320 -9.966 1.00 90.94 74 ILE A N 1
ATOM 587 C CA . ILE A 1 74 ? 4.617 -5.774 -8.616 1.00 90.94 74 ILE A CA 1
ATOM 588 C C . ILE A 1 74 ? 3.347 -5.071 -8.134 1.00 90.94 74 ILE A C 1
ATOM 590 O O . ILE A 1 74 ? 2.900 -5.343 -7.025 1.00 90.94 74 ILE A O 1
ATOM 594 N N . GLY A 1 75 ? 2.736 -4.232 -8.975 1.00 89.00 75 GLY A N 1
ATOM 595 C CA . GLY A 1 75 ? 1.495 -3.542 -8.629 1.00 89.00 75 GLY A CA 1
ATOM 596 C C . GLY A 1 75 ? 0.391 -4.507 -8.191 1.00 89.00 75 GLY A C 1
ATOM 597 O O . GLY A 1 75 ? -0.154 -4.391 -7.095 1.00 89.00 75 GLY A O 1
ATOM 598 N N . GLU A 1 76 ? 0.130 -5.523 -9.012 1.00 88.50 76 GLU A N 1
ATOM 599 C CA . GLU A 1 76 ? -0.910 -6.522 -8.748 1.00 88.50 76 GLU A CA 1
ATOM 600 C C . GLU A 1 76 ? -0.688 -7.303 -7.443 1.00 88.50 76 GLU A C 1
ATOM 602 O O . GLU A 1 76 ? -1.654 -7.627 -6.756 1.00 88.50 76 GLU A O 1
ATOM 607 N N . ASN A 1 77 ? 0.567 -7.588 -7.080 1.00 90.12 77 ASN A N 1
ATOM 608 C CA . ASN A 1 77 ? 0.887 -8.350 -5.868 1.00 90.12 77 ASN A CA 1
ATOM 609 C C . ASN A 1 77 ? 0.903 -7.501 -4.587 1.00 90.12 77 ASN A C 1
ATOM 611 O O . ASN A 1 77 ? 0.690 -8.045 -3.506 1.00 90.12 77 ASN A O 1
ATOM 615 N N . TYR A 1 78 ? 1.156 -6.195 -4.692 1.00 86.88 78 TYR A N 1
ATOM 616 C CA . TYR A 1 78 ? 1.331 -5.288 -3.549 1.00 86.88 78 TYR A CA 1
ATOM 617 C C . TYR A 1 78 ? 0.208 -4.246 -3.438 1.00 86.88 78 TYR A C 1
ATOM 619 O O . TYR A 1 78 ? 0.436 -3.147 -2.948 1.00 86.88 78 TYR A O 1
ATOM 627 N N . CYS A 1 79 ? -1.004 -4.569 -3.909 1.00 84.06 79 CYS A N 1
ATOM 628 C CA . CYS A 1 79 ? -2.190 -3.703 -3.803 1.00 84.06 79 CYS A CA 1
ATOM 629 C C . CYS A 1 79 ? -1.995 -2.273 -4.356 1.00 84.06 79 CYS A C 1
ATOM 631 O O . CYS A 1 79 ? -2.709 -1.347 -3.969 1.00 84.06 79 CYS A O 1
ATOM 633 N N . CYS A 1 80 ? -1.066 -2.084 -5.296 1.00 87.06 80 CYS A N 1
ATOM 634 C CA . CYS A 1 80 ? -0.765 -0.790 -5.899 1.00 87.06 80 CYS A CA 1
ATOM 635 C C . CYS A 1 80 ? -0.865 -0.841 -7.430 1.00 87.06 80 CYS A C 1
ATOM 637 O O . CYS A 1 80 ? -0.936 -1.887 -8.066 1.00 87.06 80 CYS A O 1
ATOM 639 N N . GLN A 1 81 ? -0.919 0.320 -8.068 1.00 89.44 81 GLN A N 1
ATOM 640 C CA . GLN A 1 81 ? -1.024 0.453 -9.511 1.00 89.44 81 GLN A CA 1
ATOM 641 C C . GLN A 1 81 ? 0.273 1.021 -10.070 1.00 89.44 81 GLN A C 1
ATOM 643 O O . GLN A 1 81 ? 0.695 2.119 -9.707 1.00 89.44 81 GLN A O 1
ATOM 648 N N . ALA A 1 82 ? 0.893 0.287 -10.991 1.00 90.56 82 ALA A N 1
ATOM 649 C CA . ALA A 1 82 ? 2.033 0.793 -11.738 1.00 90.56 82 ALA A CA 1
ATOM 650 C C . ALA A 1 82 ? 1.601 1.940 -12.660 1.00 90.56 82 ALA A C 1
ATOM 652 O O . ALA A 1 82 ? 0.628 1.831 -13.410 1.00 90.56 82 ALA A O 1
ATOM 653 N N . VAL A 1 83 ? 2.353 3.034 -12.620 1.00 89.81 83 VAL A N 1
ATOM 654 C CA . VAL A 1 83 ? 2.164 4.213 -13.460 1.00 89.81 83 VAL A CA 1
ATOM 655 C C . VAL A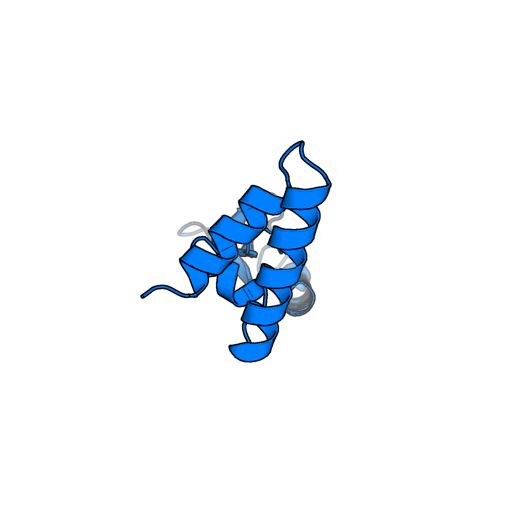 1 83 ? 3.404 4.412 -14.311 1.00 89.81 83 VAL A C 1
ATOM 657 O O . VAL A 1 83 ? 4.536 4.349 -13.833 1.00 89.81 83 VAL A O 1
ATOM 660 N N . HIS A 1 84 ? 3.186 4.686 -15.593 1.00 89.06 84 HIS A N 1
ATOM 661 C CA . HIS A 1 84 ? 4.252 4.937 -16.552 1.00 89.06 84 HIS A CA 1
ATOM 662 C C . HIS A 1 84 ? 4.125 6.357 -17.081 1.00 89.06 84 HIS A C 1
ATOM 664 O O . HIS A 1 84 ? 3.243 6.665 -17.883 1.00 89.06 84 HIS A O 1
ATOM 670 N N . GLU A 1 85 ? 5.014 7.238 -16.639 1.00 88.56 85 GLU A N 1
ATOM 671 C CA . GLU A 1 85 ? 5.029 8.631 -17.074 1.00 88.56 85 GLU A CA 1
ATOM 672 C C . GLU A 1 85 ? 6.025 8.837 -18.212 1.00 88.56 85 GLU A C 1
ATOM 674 O O . GLU A 1 85 ? 7.109 8.261 -18.238 1.00 88.56 85 GLU A O 1
ATOM 679 N N . ARG A 1 86 ? 5.683 9.706 -19.164 1.00 88.94 86 ARG A N 1
ATOM 680 C CA . ARG A 1 86 ? 6.569 10.059 -20.274 1.00 88.94 86 ARG A CA 1
ATOM 681 C C . ARG A 1 86 ? 6.495 11.550 -20.544 1.00 88.94 86 ARG A C 1
ATOM 683 O O . ARG A 1 86 ? 5.417 12.081 -20.803 1.00 88.94 86 ARG A O 1
ATOM 690 N N . ALA A 1 87 ? 7.649 12.208 -20.563 1.00 85.94 87 ALA A N 1
ATOM 691 C CA . ALA A 1 87 ? 7.733 13.602 -20.977 1.00 85.94 87 ALA A CA 1
ATOM 692 C C . ALA A 1 87 ? 7.346 13.759 -22.458 1.00 85.94 87 ALA A C 1
ATOM 694 O O . ALA A 1 87 ? 7.620 12.891 -23.296 1.00 85.94 87 ALA A O 1
ATOM 695 N N . LYS A 1 88 ? 6.722 14.890 -22.800 1.00 85.81 88 LYS A N 1
ATOM 696 C CA . LYS A 1 88 ? 6.338 15.198 -24.181 1.00 85.81 88 LYS A CA 1
ATOM 697 C C . LYS A 1 88 ? 7.576 15.126 -25.087 1.00 85.81 88 LYS A C 1
ATOM 699 O O . LYS A 1 88 ? 8.617 15.682 -24.767 1.00 85.81 88 LYS A O 1
ATOM 704 N N . HIS A 1 89 ? 7.449 14.396 -26.195 1.00 86.25 89 HIS A N 1
ATOM 705 C CA . HIS A 1 89 ? 8.514 14.145 -27.183 1.00 86.25 89 HIS A CA 1
ATOM 706 C C . HIS A 1 89 ? 9.708 13.301 -26.694 1.00 86.25 89 HIS A C 1
ATOM 708 O O . HIS A 1 89 ? 10.640 13.074 -27.460 1.00 86.25 89 HIS A O 1
ATOM 714 N N . SER A 1 90 ? 9.656 12.743 -25.480 1.00 86.31 90 SER A N 1
ATOM 715 C CA . SER A 1 90 ? 10.649 11.774 -25.012 1.00 86.31 90 SER A CA 1
ATOM 716 C C . SER A 1 90 ? 10.323 10.348 -25.472 1.00 86.31 90 SER A C 1
ATOM 718 O O . SER A 1 90 ? 9.158 9.970 -25.663 1.00 86.31 90 SER A O 1
ATOM 720 N N . LYS A 1 91 ? 11.374 9.538 -25.638 1.00 84.69 91 LYS A N 1
ATOM 721 C CA . LYS A 1 91 ? 11.295 8.078 -25.830 1.00 84.69 91 LYS A CA 1
ATOM 722 C C . LYS A 1 91 ? 11.420 7.306 -24.508 1.00 84.69 91 LYS A C 1
ATOM 724 O O . LYS A 1 91 ? 11.230 6.090 -24.504 1.00 84.69 91 LYS A O 1
ATOM 729 N N . THR A 1 92 ? 11.728 8.012 -23.422 1.00 87.44 92 THR A N 1
ATOM 730 C CA . THR A 1 92 ? 11.990 7.464 -22.092 1.00 87.44 92 THR A CA 1
ATOM 731 C C . THR A 1 92 ? 10.750 7.558 -21.217 1.00 87.44 92 THR A C 1
ATOM 733 O O . THR A 1 92 ? 10.148 8.626 -21.099 1.00 87.44 92 THR A O 1
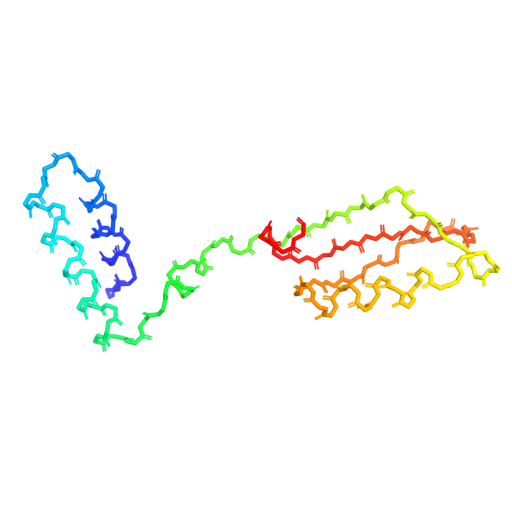ATOM 736 N N . TYR A 1 93 ? 10.399 6.437 -20.602 1.00 88.38 93 TYR A N 1
ATOM 737 C CA . TYR A 1 93 ? 9.345 6.292 -19.613 1.00 88.38 93 TYR A CA 1
ATOM 738 C C . TYR A 1 93 ? 9.954 6.222 -18.217 1.00 88.38 93 TYR A C 1
ATOM 740 O O . TYR A 1 93 ? 10.984 5.578 -18.025 1.00 88.38 93 TYR A O 1
ATOM 748 N N . PHE A 1 94 ? 9.297 6.855 -17.256 1.00 90.50 94 PHE A N 1
ATOM 749 C CA . PHE A 1 94 ? 9.585 6.760 -15.832 1.00 90.50 94 PHE A CA 1
ATOM 750 C C . PHE A 1 94 ? 8.536 5.878 -15.174 1.00 90.50 94 PHE A C 1
ATOM 752 O O . PHE A 1 94 ? 7.345 5.995 -15.472 1.00 90.50 94 PHE A O 1
ATOM 759 N N . ILE A 1 95 ? 8.993 4.992 -14.299 1.00 91.25 95 ILE A N 1
ATOM 760 C CA . ILE A 1 95 ? 8.122 4.086 -13.559 1.00 91.25 95 ILE A CA 1
ATOM 761 C C . ILE A 1 95 ? 7.777 4.720 -12.215 1.00 91.25 95 ILE A C 1
ATOM 763 O O . ILE A 1 95 ? 8.643 5.265 -11.529 1.00 91.25 95 ILE A O 1
ATOM 767 N N . GLY A 1 96 ? 6.514 4.630 -11.835 1.00 91.06 96 GLY A N 1
ATOM 768 C CA . GLY A 1 96 ? 6.035 4.957 -10.504 1.00 91.06 96 GLY A CA 1
ATOM 769 C C . GLY A 1 96 ? 4.947 3.990 -10.063 1.00 91.06 96 GLY A C 1
ATOM 770 O O . GLY A 1 96 ? 4.500 3.144 -10.837 1.00 91.06 96 GLY A O 1
ATOM 771 N N . PHE A 1 97 ? 4.515 4.143 -8.820 1.00 91.56 97 PHE A N 1
ATOM 772 C CA . PHE A 1 97 ? 3.439 3.367 -8.218 1.00 91.56 97 PHE A CA 1
ATOM 773 C C . PHE A 1 97 ? 2.445 4.302 -7.531 1.00 91.56 97 PHE A C 1
ATOM 775 O O . PHE A 1 97 ? 2.821 5.342 -6.984 1.00 91.56 97 PHE A O 1
ATOM 782 N N . VAL A 1 98 ? 1.168 3.944 -7.601 1.00 90.31 98 VAL A N 1
ATOM 783 C CA . VAL A 1 98 ? 0.044 4.655 -6.988 1.00 90.31 98 VAL A CA 1
ATOM 784 C C . VAL A 1 98 ? -0.752 3.680 -6.145 1.00 90.31 98 VAL A C 1
ATOM 786 O O . VAL A 1 98 ? -1.129 2.620 -6.622 1.00 90.31 98 VAL A O 1
ATOM 789 N N . GLY A 1 99 ? -1.056 4.044 -4.911 1.00 86.88 99 GLY A N 1
ATOM 790 C CA . GLY A 1 99 ? -1.739 3.159 -3.974 1.00 86.88 99 GLY A CA 1
ATOM 791 C C . GLY A 1 99 ? -1.981 3.858 -2.647 1.00 86.88 99 GLY A C 1
ATOM 792 O O . GLY A 1 99 ? -1.768 5.069 -2.533 1.00 86.88 99 GLY A O 1
ATOM 793 N N . LEU A 1 100 ? -2.475 3.119 -1.659 1.00 83.69 100 LEU A N 1
ATOM 794 C CA . LEU A 1 100 ? -2.637 3.656 -0.310 1.00 83.69 100 LEU A CA 1
ATOM 795 C C . LEU A 1 100 ? -1.265 3.919 0.312 1.00 83.69 100 LEU A C 1
ATOM 797 O O . LEU A 1 100 ? -0.281 3.288 -0.051 1.00 83.69 100 LEU A O 1
ATOM 801 N N . GLU A 1 101 ? -1.193 4.847 1.263 1.00 76.06 101 GLU A N 1
ATOM 802 C CA . GLU A 1 101 ? 0.062 5.159 1.963 1.00 76.06 101 GLU A CA 1
ATOM 803 C C . GLU A 1 101 ? 0.694 3.943 2.668 1.00 76.06 101 GLU A C 1
ATOM 805 O O . GLU A 1 101 ? 1.902 3.921 2.869 1.00 76.06 101 GLU A O 1
ATOM 810 N N . GLU A 1 102 ? -0.105 2.929 3.001 1.00 70.94 102 GLU A N 1
ATOM 811 C CA . GLU A 1 102 ? 0.362 1.667 3.589 1.00 70.94 102 GLU A CA 1
ATOM 812 C C . GLU A 1 102 ? 0.915 0.681 2.541 1.00 70.94 102 GLU A C 1
ATOM 814 O O . GLU A 1 102 ? 1.686 -0.208 2.893 1.00 70.94 102 GLU A O 1
ATOM 819 N N . ASP A 1 103 ? 0.554 0.858 1.265 1.00 68.44 103 ASP A N 1
ATOM 820 C CA . ASP A 1 103 ? 0.817 -0.086 0.170 1.00 68.44 103 ASP A CA 1
ATOM 821 C C . ASP A 1 103 ? 1.925 0.388 -0.803 1.00 68.44 103 ASP A C 1
ATOM 823 O O . ASP A 1 103 ? 2.305 -0.365 -1.703 1.00 68.44 103 ASP A O 1
ATOM 827 N N . VAL A 1 104 ? 2.433 1.629 -0.676 1.00 63.84 104 VAL A N 1
ATOM 828 C CA . VAL A 1 104 ? 3.402 2.250 -1.618 1.00 63.84 104 VAL A CA 1
ATOM 829 C C . VAL A 1 104 ? 4.643 2.811 -0.938 1.00 63.84 104 VAL A C 1
ATOM 831 O O . VAL A 1 104 ? 4.500 3.675 -0.042 1.00 63.84 104 VAL A O 1
#

Sequence (104 aa):
MDIEKKIRKLLALSESPNEFEAQAALLKARQLMAEYKLTEAKLHEGNKKVKTIKTSISCTKQTNFWIFTLSTVIGENYCCQAVHERAKHSKTYFIGFVGLEEDV

pLDDT: mean 84.02, std 9.72, range [51.0, 93.94]

Secondary structure (DSSP, 8-state):
--HHHHHHHHHHHHTSS-HHHHHHHHHHHHHHHHHTT--HHHHTTT---EEEEEEEEEEESSSSTHHHHHHHHHHHHTT-EEEEEE-TT-SEEEEEEEEETTT-

Foldseek 3Di:
DPLLVLLVVLCVQLPDPDPVSNVVSVVVSVVSCVVVVNDVVNSPVPDQDKDKFWDPDKAFVVGPVVVVVVQCVLQVVQVWHWDWDDDVPDRMTTIMIIHGPVRD

Radius of gyration: 21.94 Å; chains: 1; bounding box: 42×24×62 Å